Protein AF-A0A0S7CXY4-F1 (afdb_monomer_lite)

Radius of gyration: 12.15 Å; chains: 1; bounding box: 30×29×28 Å

pLDDT: mean 87.9, std 15.25, range [39.5, 98.56]

Foldseek 3Di:
DDDQPWPPDPDFATEHEQDDPVSLVVLVVLLVCQLPDDLVNHGAYEYEQCCRCVPVPVSPVVSCVSCPPGSCNVRYYYYHDVVVVCVSRVD

Structure (mmCIF, N/CA/C/O backbone):
data_AF-A0A0S7CXY4-F1
#
_entry.id   AF-A0A0S7CXY4-F1
#
loop_
_atom_site.group_PDB
_atom_site.id
_atom_site.type_symbol
_atom_site.label_atom_id
_atom_site.label_alt_id
_atom_site.label_comp_id
_atom_site.label_asym_id
_atom_site.label_entity_id
_atom_site.label_seq_id
_atom_site.pdbx_PDB_ins_code
_atom_site.Cartn_x
_atom_site.Cartn_y
_atom_site.Cartn_z
_atom_site.occupancy
_atom_site.B_iso_or_equiv
_atom_site.auth_seq_id
_atom_site.auth_comp_id
_atom_site.auth_asym_id
_atom_site.auth_atom_id
_atom_site.pdbx_PDB_model_num
ATOM 1 N N . MET A 1 1 ? 10.628 18.407 -5.442 1.00 40.38 1 MET A N 1
ATOM 2 C CA . MET A 1 1 ? 9.561 18.589 -6.450 1.00 40.38 1 MET A CA 1
ATOM 3 C C . MET A 1 1 ? 9.607 17.342 -7.328 1.00 40.38 1 MET A C 1
ATOM 5 O O . MET A 1 1 ? 10.529 17.244 -8.116 1.00 40.38 1 MET A O 1
ATOM 9 N N . ARG A 1 2 ? 9.046 16.224 -6.842 1.00 48.78 2 ARG A N 1
ATOM 10 C CA . ARG A 1 2 ? 7.666 15.703 -7.016 1.00 48.78 2 ARG A CA 1
ATOM 11 C C . ARG A 1 2 ? 7.415 15.201 -8.452 1.00 48.78 2 ARG A C 1
ATOM 13 O O . ARG A 1 2 ? 6.688 15.821 -9.209 1.00 48.78 2 ARG A O 1
ATOM 20 N N . GLU A 1 3 ? 8.042 14.072 -8.775 1.00 39.50 3 GLU A N 1
ATOM 21 C CA . GLU A 1 3 ? 7.710 13.190 -9.906 1.00 39.50 3 GLU A CA 1
ATOM 22 C C . GLU A 1 3 ? 7.564 11.759 -9.364 1.00 39.50 3 GLU A C 1
ATOM 24 O O . GLU A 1 3 ? 8.362 10.870 -9.644 1.00 39.50 3 GLU A O 1
ATOM 29 N N . ALA A 1 4 ? 6.561 11.548 -8.515 1.00 49.44 4 ALA A N 1
ATOM 30 C CA . ALA A 1 4 ? 6.070 10.214 -8.206 1.00 49.44 4 ALA A CA 1
ATOM 31 C C . ALA A 1 4 ? 4.648 10.165 -8.746 1.00 49.44 4 ALA A C 1
ATOM 33 O O . ALA A 1 4 ? 3.822 11.003 -8.382 1.00 49.44 4 ALA A O 1
ATOM 34 N N . ILE A 1 5 ? 4.394 9.273 -9.700 1.00 49.50 5 ILE A N 1
ATOM 35 C CA . ILE A 1 5 ? 3.075 9.134 -10.315 1.00 49.50 5 ILE A CA 1
ATOM 36 C C . ILE A 1 5 ? 2.166 8.463 -9.281 1.00 49.50 5 ILE A C 1
ATOM 38 O O . ILE A 1 5 ? 2.033 7.245 -9.232 1.00 49.50 5 ILE A O 1
ATOM 42 N N . LEU A 1 6 ? 1.600 9.312 -8.427 1.00 56.25 6 LEU A N 1
ATOM 43 C CA . LEU A 1 6 ? 0.484 9.065 -7.533 1.00 56.25 6 LEU A CA 1
ATOM 44 C C . LEU A 1 6 ? -0.751 9.570 -8.274 1.00 56.25 6 LEU A C 1
ATOM 46 O O . LEU A 1 6 ? -0.930 10.777 -8.451 1.00 56.25 6 LEU A O 1
ATOM 50 N N . LEU A 1 7 ? -1.581 8.651 -8.760 1.00 58.28 7 LEU A N 1
ATOM 51 C CA . LEU A 1 7 ? -2.922 9.005 -9.208 1.00 58.28 7 LEU A CA 1
ATOM 52 C C . LEU A 1 7 ? -3.794 9.122 -7.958 1.00 58.28 7 LEU A C 1
ATOM 54 O O . LEU A 1 7 ? -4.449 8.168 -7.550 1.00 58.28 7 LEU A O 1
ATOM 58 N N . GLU A 1 8 ? -3.742 10.289 -7.319 1.00 56.72 8 GLU A N 1
ATOM 59 C CA . GLU A 1 8 ? -4.695 10.660 -6.279 1.00 56.72 8 GLU A CA 1
ATOM 60 C C . GLU A 1 8 ? -6.044 10.896 -6.962 1.00 56.72 8 GLU A C 1
ATOM 62 O O . GLU A 1 8 ? -6.266 11.906 -7.634 1.00 56.72 8 GLU A O 1
ATOM 67 N N . LEU A 1 9 ? -6.938 9.918 -6.863 1.00 56.31 9 LEU A N 1
ATOM 68 C CA . LEU A 1 9 ? -8.310 10.096 -7.316 1.00 56.31 9 LEU A CA 1
ATOM 69 C C . LEU A 1 9 ? -9.050 10.824 -6.210 1.00 56.31 9 LEU A C 1
ATOM 71 O O . LEU A 1 9 ? -8.938 10.462 -5.038 1.00 56.31 9 LEU A O 1
ATOM 75 N N . CYS A 1 10 ? -9.762 11.884 -6.587 1.00 49.62 10 CYS A N 1
ATOM 76 C CA . CYS A 1 10 ? -10.474 12.771 -5.67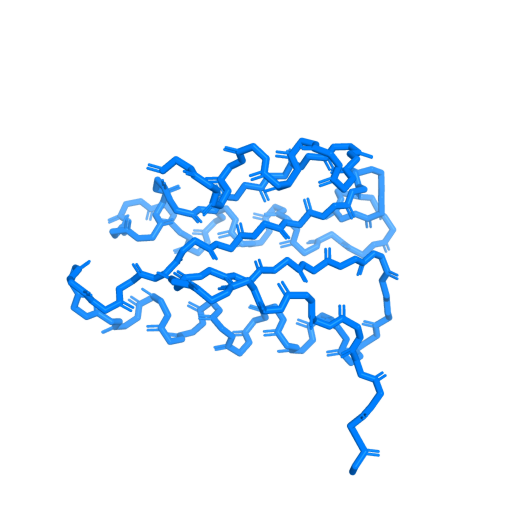9 1.00 49.62 10 CYS A CA 1
ATOM 77 C C . CYS A 1 10 ? -11.600 12.029 -4.930 1.00 49.62 10 CYS A C 1
ATOM 79 O O . CYS A 1 10 ? -12.757 12.185 -5.305 1.00 49.62 10 CYS A O 1
ATOM 81 N N . ASN A 1 11 ? -11.255 11.201 -3.929 1.00 55.62 11 ASN A N 1
ATOM 82 C CA . ASN A 1 11 ? -12.014 10.936 -2.697 1.00 55.62 11 ASN A CA 1
ATOM 83 C C . ASN A 1 11 ? -11.369 9.963 -1.673 1.00 55.62 11 ASN A C 1
ATOM 85 O O . ASN A 1 11 ? -12.074 9.503 -0.777 1.00 55.62 11 ASN A O 1
ATOM 89 N N . GLY A 1 12 ? -10.052 9.710 -1.698 1.00 66.94 12 GLY A N 1
ATOM 90 C CA . GLY A 1 12 ? -9.357 9.266 -0.474 1.00 66.94 12 GLY A CA 1
ATOM 91 C C . GLY A 1 12 ? -8.688 7.899 -0.500 1.00 66.94 12 GLY A C 1
ATOM 92 O O . GLY A 1 12 ? -8.859 7.147 0.451 1.00 66.94 12 GLY A O 1
ATOM 93 N N . GLY A 1 13 ? -7.895 7.612 -1.533 1.00 82.94 13 GLY A N 1
ATOM 94 C CA . GLY A 1 13 ? -6.970 6.477 -1.586 1.00 82.94 13 GLY A CA 1
ATOM 95 C C . GLY A 1 13 ? -5.785 6.766 -2.509 1.00 82.94 13 GLY A C 1
ATOM 96 O O . GLY A 1 13 ? -5.831 7.708 -3.305 1.00 82.94 13 GLY A O 1
ATOM 97 N N . ILE A 1 14 ? -4.727 5.964 -2.399 1.00 89.69 14 ILE A N 1
ATOM 98 C CA . ILE A 1 14 ? -3.476 6.153 -3.134 1.00 89.69 14 ILE A CA 1
ATOM 99 C C . ILE A 1 14 ? -3.141 4.920 -3.977 1.00 89.69 14 ILE A C 1
ATOM 101 O O . ILE A 1 14 ? -3.140 3.795 -3.479 1.00 89.69 14 ILE A O 1
ATOM 105 N N . VAL A 1 15 ? -2.797 5.148 -5.250 1.00 92.56 15 VAL A N 1
ATOM 106 C CA . VAL A 1 15 ? -2.306 4.112 -6.171 1.00 92.56 15 VAL A CA 1
ATOM 107 C C . VAL A 1 15 ? -0.793 4.243 -6.365 1.00 92.56 15 VAL A C 1
ATOM 109 O O . VAL A 1 15 ? -0.306 5.284 -6.808 1.00 92.56 15 VAL A O 1
ATOM 112 N N . PHE A 1 16 ? -0.060 3.164 -6.089 1.00 93.81 16 PHE A N 1
ATOM 113 C CA . PHE A 1 16 ? 1.389 3.050 -6.239 1.00 93.81 16 PHE A CA 1
ATOM 114 C C . PHE A 1 16 ? 1.733 2.169 -7.447 1.00 93.81 16 PHE A C 1
ATOM 116 O O . PHE A 1 16 ? 1.558 0.947 -7.428 1.00 93.81 16 PHE A O 1
ATOM 123 N N . LEU A 1 17 ? 2.241 2.792 -8.511 1.00 94.50 17 LEU A N 1
ATOM 124 C CA . LEU A 1 17 ? 2.726 2.092 -9.705 1.00 94.50 17 LEU A CA 1
ATOM 125 C C . LEU A 1 17 ? 4.156 1.562 -9.504 1.00 94.50 17 LEU A C 1
ATOM 127 O O . LEU A 1 17 ? 4.877 2.104 -8.664 1.00 94.50 17 LEU A O 1
ATOM 131 N N . PRO A 1 18 ? 4.609 0.554 -10.279 1.00 94.69 18 PRO A N 1
ATOM 132 C CA . PRO A 1 18 ? 5.965 0.023 -10.178 1.00 94.69 18 PRO A CA 1
ATOM 133 C C . PRO A 1 18 ? 7.034 1.120 -10.220 1.00 94.69 18 PRO A C 1
ATOM 135 O O . PRO A 1 18 ? 7.187 1.839 -11.207 1.00 94.69 18 PRO A O 1
ATOM 138 N N . GLY A 1 19 ? 7.799 1.215 -9.137 1.00 93.19 19 GLY A N 1
ATOM 139 C CA . GLY A 1 19 ? 8.864 2.196 -8.968 1.00 93.19 19 GLY A CA 1
ATOM 140 C C . GLY A 1 19 ? 10.042 1.642 -8.174 1.00 93.19 19 GLY A C 1
ATOM 141 O O . GLY A 1 19 ? 10.154 0.437 -7.949 1.00 93.19 19 GLY A O 1
ATOM 142 N N . SER A 1 20 ? 10.949 2.524 -7.767 1.00 94.44 20 SER A N 1
ATOM 143 C CA . SER A 1 20 ? 12.194 2.157 -7.075 1.00 94.44 20 SER A CA 1
ATOM 144 C C . SER A 1 20 ? 12.164 2.633 -5.615 1.00 94.44 20 SER A C 1
ATOM 146 O O . SER A 1 20 ? 11.099 2.738 -5.014 1.00 94.44 20 SER A O 1
ATOM 148 N N . ALA A 1 21 ? 13.325 2.938 -5.027 1.00 93.50 21 ALA A N 1
ATOM 149 C CA . ALA A 1 21 ? 13.456 3.315 -3.617 1.00 93.50 21 ALA A CA 1
ATOM 150 C C . ALA A 1 21 ? 12.529 4.463 -3.169 1.00 93.50 21 ALA A C 1
ATOM 152 O O . ALA A 1 21 ? 12.004 4.404 -2.063 1.00 93.50 21 ALA A O 1
ATOM 153 N N . GLY A 1 22 ? 12.303 5.473 -4.018 1.00 94.19 22 GLY A N 1
ATOM 154 C CA . GLY A 1 22 ? 11.380 6.573 -3.707 1.00 94.19 22 GLY A CA 1
ATOM 155 C C . GLY A 1 22 ? 9.948 6.082 -3.498 1.00 94.19 22 GLY A C 1
ATOM 156 O O . GLY A 1 22 ? 9.360 6.326 -2.455 1.00 94.19 22 GLY A O 1
ATOM 157 N N . THR A 1 23 ? 9.431 5.281 -4.429 1.00 94.56 23 THR A N 1
ATOM 158 C CA . THR A 1 23 ? 8.083 4.702 -4.328 1.00 94.56 23 THR A CA 1
ATOM 159 C C . THR A 1 23 ? 7.955 3.746 -3.145 1.00 94.56 23 THR A C 1
ATOM 161 O O . THR A 1 23 ? 6.939 3.745 -2.463 1.00 94.56 23 THR A O 1
ATOM 164 N N . VAL A 1 24 ? 8.999 2.963 -2.846 1.00 96.25 24 VAL A N 1
ATOM 165 C CA . VAL A 1 24 ? 9.029 2.119 -1.638 1.00 96.25 24 VAL A CA 1
ATOM 166 C C . VAL A 1 24 ? 8.914 2.979 -0.377 1.00 96.25 24 VAL A C 1
ATOM 168 O O . VAL A 1 24 ? 8.146 2.655 0.524 1.00 96.25 24 VAL A O 1
ATOM 171 N N . GLN A 1 25 ? 9.653 4.086 -0.312 1.00 95.94 25 GLN A N 1
ATOM 172 C CA . GLN A 1 25 ? 9.582 5.017 0.810 1.00 95.94 25 GLN A CA 1
ATOM 173 C C . GLN A 1 25 ? 8.191 5.648 0.946 1.00 95.94 25 GLN A C 1
ATOM 175 O O . GLN A 1 25 ? 7.699 5.755 2.064 1.00 95.94 25 GLN A O 1
ATOM 180 N N . GLU A 1 26 ? 7.545 6.015 -0.159 1.00 94.38 26 GLU A N 1
ATOM 181 C CA . GLU A 1 26 ? 6.183 6.562 -0.162 1.00 94.38 26 GLU A CA 1
ATOM 182 C C . GLU A 1 26 ? 5.142 5.535 0.303 1.00 94.38 26 GLU A C 1
ATOM 184 O O . GLU A 1 26 ? 4.310 5.872 1.142 1.00 94.38 26 GLU A O 1
ATOM 189 N N . ILE A 1 27 ? 5.237 4.275 -0.149 1.00 96.19 27 ILE A N 1
ATOM 190 C CA . ILE A 1 27 ? 4.380 3.174 0.328 1.00 96.19 27 ILE A CA 1
ATOM 191 C C . ILE A 1 27 ? 4.455 3.077 1.853 1.00 96.19 27 ILE A C 1
ATOM 193 O O . ILE A 1 27 ? 3.429 3.044 2.525 1.00 96.19 27 ILE A O 1
ATOM 197 N N . PHE A 1 28 ? 5.661 3.041 2.42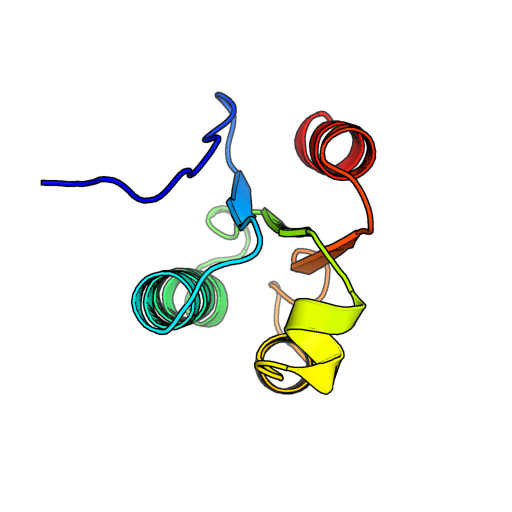4 1.00 97.31 28 PHE A N 1
ATOM 198 C CA . PHE A 1 28 ? 5.808 2.880 3.872 1.00 97.31 28 PHE A CA 1
ATOM 199 C C . PHE A 1 28 ? 5.561 4.164 4.667 1.00 97.31 28 PHE A C 1
ATOM 201 O O . PHE A 1 28 ? 5.258 4.080 5.856 1.00 97.31 28 PHE A O 1
ATOM 208 N N . GLN A 1 29 ? 5.646 5.335 4.035 1.00 95.12 29 GLN A N 1
ATOM 209 C CA . GLN A 1 29 ? 5.197 6.583 4.641 1.00 95.12 29 GLN A CA 1
ATOM 210 C C . GLN A 1 29 ? 3.676 6.564 4.833 1.00 95.12 29 GLN A C 1
ATOM 212 O O . GLN A 1 29 ? 3.214 6.767 5.952 1.00 95.12 29 GLN A O 1
ATOM 217 N N . ASP A 1 30 ? 2.918 6.239 3.785 1.00 94.50 30 ASP A N 1
ATOM 218 C CA . ASP A 1 30 ? 1.454 6.163 3.854 1.00 94.50 30 ASP A CA 1
ATOM 219 C C . ASP A 1 30 ? 0.979 5.001 4.745 1.00 94.50 30 ASP A C 1
ATOM 221 O O . ASP A 1 30 ? 0.102 5.166 5.593 1.00 94.50 30 ASP A O 1
ATOM 225 N N . ALA A 1 31 ? 1.656 3.847 4.677 1.00 96.06 31 ALA A N 1
ATOM 226 C CA . ALA A 1 31 ? 1.394 2.733 5.586 1.00 96.06 31 ALA A CA 1
ATOM 227 C C . ALA A 1 31 ? 1.569 3.132 7.056 1.00 96.06 31 ALA A C 1
ATOM 229 O O . ALA A 1 31 ? 0.814 2.669 7.902 1.00 96.06 31 ALA A O 1
ATOM 230 N N . CYS A 1 32 ? 2.558 3.974 7.375 1.00 96.00 32 CYS A N 1
ATOM 231 C CA . CYS A 1 32 ? 2.783 4.453 8.736 1.00 96.00 32 CYS A CA 1
ATOM 232 C C . CYS A 1 32 ? 1.610 5.318 9.220 1.00 96.00 32 CYS A C 1
ATOM 234 O O . CYS A 1 32 ? 1.123 5.124 10.334 1.00 96.00 32 CYS A O 1
ATOM 236 N N . GLU A 1 33 ? 1.115 6.223 8.373 1.00 93.50 33 GLU A N 1
ATOM 237 C CA . GLU A 1 33 ? -0.065 7.040 8.674 1.00 93.50 33 GLU A CA 1
ATOM 238 C C . GLU A 1 33 ? -1.300 6.154 8.902 1.00 93.50 33 GLU A C 1
ATOM 240 O O . GLU A 1 33 ? -1.957 6.265 9.938 1.00 93.50 33 GLU A O 1
ATOM 245 N N . ASN A 1 34 ? -1.546 5.190 8.012 1.00 94.81 34 ASN A N 1
ATOM 246 C CA . ASN A 1 34 ? -2.651 4.234 8.123 1.00 94.81 34 ASN A CA 1
ATOM 247 C C . ASN A 1 34 ? -2.525 3.277 9.323 1.00 94.81 34 ASN A C 1
ATOM 249 O O . ASN A 1 34 ? -3.531 2.871 9.906 1.00 94.81 34 ASN A O 1
ATOM 253 N N . PHE A 1 35 ? -1.304 2.932 9.734 1.00 96.19 35 PHE A N 1
ATOM 254 C CA . PHE A 1 35 ? -1.047 2.037 10.864 1.00 96.19 35 PHE A CA 1
ATOM 255 C C . PHE A 1 35 ? -1.405 2.674 12.213 1.00 96.19 35 PHE A C 1
ATOM 257 O O . PHE A 1 35 ? -1.873 1.980 13.121 1.00 96.19 35 PHE A O 1
ATOM 264 N N . TYR A 1 36 ? -1.178 3.983 12.355 1.00 94.81 36 TYR A N 1
ATOM 265 C CA . TYR A 1 36 ? -1.470 4.742 13.576 1.00 94.81 36 TYR A CA 1
ATOM 266 C C . TYR A 1 36 ? -2.773 5.554 13.505 1.00 94.81 36 TYR A C 1
ATOM 268 O O . TYR A 1 36 ? -3.202 6.094 14.527 1.00 94.81 36 TYR A O 1
ATOM 276 N N . GLY A 1 37 ? -3.390 5.648 12.326 1.00 90.38 37 GLY A N 1
ATOM 277 C CA . GLY A 1 37 ? -4.605 6.415 12.079 1.00 90.38 37 GLY A CA 1
ATOM 278 C C . GLY A 1 37 ? -5.836 5.892 12.823 1.00 90.38 37 GLY A C 1
ATOM 279 O O . GLY A 1 37 ? -5.953 4.708 13.150 1.00 90.38 37 GLY A O 1
ATOM 280 N N . ALA A 1 38 ? -6.785 6.795 13.071 1.00 90.12 38 ALA A N 1
ATOM 281 C CA . ALA A 1 38 ? -8.118 6.415 13.524 1.00 90.12 38 ALA A CA 1
ATOM 282 C C . ALA A 1 38 ? -8.886 5.747 12.365 1.00 90.12 38 ALA A C 1
ATOM 284 O O . ALA A 1 38 ? -8.591 6.031 11.204 1.00 90.12 38 ALA A O 1
ATOM 285 N N . PRO A 1 39 ? -9.873 4.874 12.628 1.00 87.38 39 PRO A N 1
ATOM 286 C CA . PRO A 1 39 ? -10.569 4.142 11.569 1.00 87.38 39 PRO A CA 1
ATOM 287 C C . PRO A 1 39 ? -11.124 5.003 10.425 1.00 87.38 39 PRO A C 1
ATOM 289 O O . PRO A 1 39 ? -11.110 4.585 9.271 1.00 87.38 39 PRO A O 1
ATOM 292 N N . GLU A 1 40 ? -11.594 6.204 10.742 1.00 87.56 40 GLU A N 1
ATOM 293 C CA . GLU A 1 40 ? -12.136 7.195 9.816 1.00 87.56 40 GLU A CA 1
ATOM 294 C C . GLU A 1 40 ? -11.076 7.916 8.970 1.00 87.56 40 GLU A C 1
ATOM 296 O O . GLU A 1 40 ? -11.423 8.517 7.956 1.00 87.56 40 GLU A O 1
ATOM 301 N N . THR A 1 41 ? -9.802 7.863 9.368 1.00 87.44 41 THR A N 1
ATOM 302 C CA . THR A 1 41 ? -8.688 8.483 8.637 1.00 87.44 41 THR A CA 1
ATOM 303 C C . THR A 1 41 ? -7.929 7.489 7.767 1.00 87.44 41 THR A C 1
ATOM 305 O O . THR A 1 41 ? -7.066 7.915 7.008 1.00 87.44 41 THR A O 1
ATOM 308 N N . VAL A 1 42 ? -8.209 6.184 7.882 1.00 92.00 42 VAL A N 1
ATOM 309 C CA . VAL A 1 42 ? -7.524 5.158 7.088 1.00 92.00 42 VAL A CA 1
ATOM 310 C C . VAL A 1 42 ? -8.024 5.183 5.645 1.00 92.00 42 VAL A C 1
ATOM 312 O O . VAL A 1 42 ? -9.207 4.952 5.375 1.00 92.00 42 VAL A O 1
ATOM 315 N N . THR A 1 43 ? -7.104 5.404 4.714 1.00 90.56 43 THR A N 1
ATOM 316 C CA . THR A 1 43 ? -7.358 5.470 3.271 1.00 90.56 43 THR A CA 1
ATOM 317 C C . THR A 1 43 ? -6.934 4.170 2.573 1.00 90.56 43 THR A C 1
ATOM 319 O O . THR A 1 43 ? -6.056 3.458 3.065 1.00 90.56 43 THR A O 1
ATOM 322 N N . PRO A 1 44 ? -7.549 3.786 1.436 1.00 93.06 44 PRO A N 1
ATOM 323 C CA . PRO A 1 44 ? -7.080 2.660 0.643 1.00 93.06 44 PRO A CA 1
ATOM 324 C C . PRO A 1 44 ? -5.679 2.883 0.063 1.00 93.06 44 PRO A C 1
ATOM 326 O O . PRO A 1 44 ? -5.394 3.933 -0.511 1.00 93.06 44 PRO A O 1
ATOM 329 N N . MET A 1 45 ? -4.850 1.845 0.131 1.00 94.88 45 MET A N 1
ATOM 330 C CA . MET A 1 45 ? -3.536 1.760 -0.501 1.00 94.88 45 MET A CA 1
ATOM 331 C C . MET A 1 45 ? -3.565 0.684 -1.579 1.00 94.88 45 MET A C 1
ATOM 333 O O . MET A 1 45 ? -3.783 -0.488 -1.275 1.00 94.88 45 MET A O 1
ATOM 337 N N . VAL A 1 46 ? -3.313 1.048 -2.832 1.00 95.56 46 VAL A N 1
ATOM 338 C CA . VAL A 1 46 ? -3.379 0.112 -3.958 1.00 95.56 46 VAL A CA 1
ATOM 339 C C . VAL A 1 46 ? -2.031 0.036 -4.652 1.00 95.56 46 VAL A C 1
ATOM 341 O O . VAL A 1 46 ? -1.592 0.990 -5.285 1.00 95.56 46 VAL A O 1
ATOM 344 N N . LEU A 1 47 ? -1.363 -1.106 -4.553 1.00 96.50 47 LEU A N 1
ATOM 345 C CA . LEU A 1 47 ? -0.123 -1.374 -5.270 1.00 96.50 47 LEU A CA 1
ATOM 346 C C . LEU A 1 47 ? -0.463 -2.064 -6.596 1.00 96.50 47 LEU A C 1
ATOM 348 O O . LEU A 1 47 ? -1.221 -3.032 -6.617 1.00 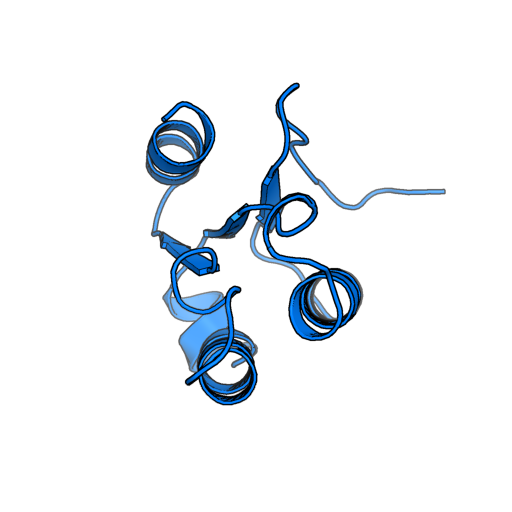96.50 47 LEU A O 1
ATOM 352 N N . VAL A 1 48 ? 0.103 -1.581 -7.702 1.00 96.00 48 VAL A N 1
ATOM 353 C CA . VAL A 1 48 ? -0.082 -2.168 -9.040 1.00 96.00 48 VAL A CA 1
ATOM 354 C C . VAL A 1 48 ? 1.188 -2.898 -9.461 1.00 96.00 48 VAL A C 1
ATOM 356 O O . VAL A 1 48 ? 2.281 -2.337 -9.370 1.00 96.00 48 VAL A O 1
ATOM 359 N N . GLY A 1 49 ? 1.045 -4.126 -9.957 1.00 96.25 49 GLY A N 1
ATOM 360 C CA . GLY A 1 49 ? 2.134 -4.951 -10.480 1.00 96.25 49 GLY A CA 1
ATOM 361 C C . GLY A 1 49 ? 2.645 -5.963 -9.458 1.00 96.25 49 GLY A C 1
ATOM 362 O O . GLY A 1 49 ? 3.642 -5.724 -8.774 1.00 96.25 49 GLY A O 1
ATOM 363 N N . ARG A 1 50 ? 1.981 -7.121 -9.391 1.00 97.25 50 ARG A N 1
ATOM 364 C CA . ARG A 1 50 ? 2.252 -8.187 -8.418 1.00 97.25 50 ARG A CA 1
ATOM 365 C C . ARG A 1 50 ? 3.704 -8.652 -8.391 1.00 97.25 50 ARG A C 1
ATOM 367 O O . ARG A 1 50 ? 4.339 -8.588 -7.345 1.00 97.25 50 ARG A O 1
ATOM 374 N N . ASP A 1 51 ? 4.250 -9.034 -9.544 1.00 97.69 51 ASP A N 1
ATOM 375 C CA . ASP A 1 51 ? 5.638 -9.510 -9.668 1.00 97.69 51 ASP A CA 1
ATOM 376 C C . ASP A 1 51 ? 6.651 -8.496 -9.104 1.00 97.69 51 ASP A C 1
ATOM 378 O O . ASP A 1 51 ? 7.598 -8.842 -8.392 1.00 97.69 51 ASP A O 1
ATOM 382 N N . HIS A 1 52 ? 6.405 -7.206 -9.337 1.00 97.62 52 HIS A N 1
ATOM 383 C CA . HIS A 1 52 ? 7.290 -6.151 -8.862 1.00 97.62 52 HIS A CA 1
ATOM 384 C C . HIS A 1 52 ? 7.280 -6.040 -7.333 1.00 97.62 52 HIS A C 1
ATOM 386 O O . HIS A 1 52 ? 8.351 -5.959 -6.731 1.00 97.62 52 HIS A O 1
ATOM 392 N N . TRP A 1 53 ? 6.099 -6.072 -6.709 1.00 97.88 53 TRP A N 1
ATOM 393 C CA . TRP A 1 53 ? 5.936 -5.851 -5.265 1.00 97.88 53 TRP A CA 1
ATOM 394 C C . TRP A 1 53 ? 6.008 -7.110 -4.399 1.00 97.88 53 TRP A C 1
ATOM 396 O O . TRP A 1 53 ? 6.176 -6.995 -3.184 1.00 97.88 53 TRP A O 1
ATOM 406 N N . GLU A 1 54 ? 5.908 -8.295 -5.000 1.00 98.19 54 GLU A N 1
ATOM 407 C CA . GLU A 1 54 ? 6.103 -9.584 -4.329 1.00 98.19 54 GLU A CA 1
ATOM 408 C C . GLU A 1 54 ? 7.530 -10.118 -4.497 1.00 98.19 54 GLU A C 1
ATOM 410 O O . GLU A 1 54 ? 8.032 -10.785 -3.590 1.00 98.19 54 GLU A O 1
ATOM 415 N N . HIS A 1 55 ? 8.207 -9.825 -5.616 1.00 97.62 55 HIS A N 1
ATOM 416 C CA . HIS A 1 55 ? 9.495 -10.453 -5.938 1.00 97.62 55 HIS A CA 1
ATOM 417 C C . HIS A 1 55 ? 10.650 -9.465 -6.102 1.00 97.62 55 HIS A C 1
ATOM 419 O O . HIS A 1 55 ? 11.689 -9.638 -5.465 1.00 97.62 55 HIS A O 1
ATOM 425 N N . LYS A 1 56 ? 10.506 -8.428 -6.934 1.00 97.25 56 LYS A N 1
ATOM 426 C CA . LYS A 1 56 ? 11.626 -7.518 -7.237 1.00 97.25 56 LYS A CA 1
ATOM 427 C C . LYS A 1 56 ? 11.965 -6.588 -6.072 1.00 97.25 56 LYS A C 1
ATOM 429 O O . LYS A 1 56 ? 13.123 -6.489 -5.670 1.00 97.25 56 LYS A O 1
ATOM 434 N N . TYR A 1 57 ? 10.956 -5.910 -5.540 1.00 97.12 57 TYR A N 1
ATOM 435 C CA . TYR A 1 57 ? 11.024 -5.113 -4.323 1.00 97.12 57 TYR A CA 1
ATOM 436 C C . TYR A 1 57 ? 9.884 -5.583 -3.418 1.00 97.12 57 TYR A C 1
ATOM 438 O O . TYR A 1 57 ? 8.772 -5.088 -3.582 1.00 97.12 57 TYR A O 1
ATOM 446 N N . PRO A 1 58 ? 10.125 -6.540 -2.498 1.00 96.94 58 PRO A N 1
ATOM 447 C CA . PRO A 1 58 ? 9.083 -7.256 -1.756 1.00 96.94 58 PRO A CA 1
ATOM 448 C C . PRO A 1 58 ? 8.422 -6.386 -0.669 1.00 96.94 58 PRO A C 1
ATOM 450 O O . PRO A 1 58 ? 8.459 -6.693 0.522 1.00 96.94 58 PRO A O 1
ATOM 453 N N . ALA A 1 59 ? 7.829 -5.265 -1.074 1.00 97.88 59 ALA A N 1
ATOM 454 C CA . ALA A 1 59 ? 7.113 -4.340 -0.213 1.00 97.88 59 ALA A CA 1
ATOM 455 C C . ALA A 1 59 ? 5.763 -4.922 0.220 1.00 97.88 59 ALA A C 1
ATOM 457 O O . ALA A 1 59 ? 5.346 -4.695 1.353 1.00 97.88 59 ALA A O 1
ATOM 458 N N . TRP A 1 60 ? 5.110 -5.714 -0.639 1.00 98.56 60 TRP A N 1
ATOM 459 C CA . TRP A 1 60 ? 3.792 -6.276 -0.350 1.00 98.56 60 TRP A CA 1
ATOM 460 C C . TRP A 1 60 ? 3.782 -7.239 0.851 1.00 98.56 60 TRP A C 1
ATOM 462 O O . TRP A 1 60 ? 3.004 -6.997 1.774 1.00 98.56 60 TRP A O 1
ATOM 472 N N . PRO A 1 61 ? 4.668 -8.254 0.948 1.00 98.44 61 PRO A N 1
ATOM 473 C CA . PRO A 1 61 ? 4.698 -9.137 2.118 1.00 98.44 61 PRO A CA 1
ATOM 474 C C . PRO A 1 61 ? 4.955 -8.393 3.438 1.00 98.44 61 PRO A C 1
ATOM 476 O O . PRO A 1 61 ? 4.400 -8.739 4.485 1.00 98.44 61 PRO A O 1
ATOM 479 N N . MET A 1 62 ? 5.784 -7.345 3.398 1.00 98.31 62 MET A N 1
ATOM 480 C CA . MET A 1 62 ? 6.044 -6.501 4.564 1.00 98.31 62 MET A CA 1
ATOM 481 C C . MET A 1 62 ? 4.808 -5.671 4.931 1.00 98.31 62 MET A C 1
ATOM 483 O O . MET A 1 62 ? 4.421 -5.641 6.097 1.00 98.31 62 MET A O 1
ATOM 487 N N . LEU A 1 63 ? 4.154 -5.047 3.949 1.00 98.38 63 LEU A N 1
ATOM 488 C CA . LEU A 1 63 ? 2.929 -4.277 4.158 1.00 98.38 63 LEU A CA 1
ATOM 489 C C . LEU A 1 63 ? 1.810 -5.144 4.752 1.00 98.38 63 LEU A C 1
ATOM 491 O O . LEU A 1 63 ? 1.186 -4.733 5.726 1.00 98.38 63 LEU A O 1
ATOM 495 N N . GLN A 1 64 ? 1.615 -6.366 4.245 1.00 98.44 64 GLN A N 1
ATOM 496 C CA . GLN A 1 64 ? 0.667 -7.328 4.821 1.00 98.44 64 GLN A CA 1
ATOM 497 C C . GLN A 1 64 ? 0.989 -7.647 6.285 1.00 98.44 64 GLN A C 1
ATOM 499 O O . GLN A 1 64 ? 0.093 -7.674 7.126 1.00 98.44 64 GLN A O 1
ATOM 504 N N . SER A 1 65 ? 2.270 -7.847 6.603 1.00 98.38 65 SER A N 1
ATOM 505 C CA . SER A 1 65 ? 2.708 -8.145 7.971 1.00 98.38 65 SER A CA 1
ATOM 506 C C . SER A 1 65 ? 2.447 -6.981 8.933 1.00 98.38 65 SER A C 1
ATOM 508 O O . SER A 1 65 ? 2.075 -7.208 10.081 1.00 98.38 65 SER A O 1
ATOM 510 N N . LEU A 1 66 ? 2.620 -5.738 8.473 1.00 97.81 66 LEU A N 1
ATOM 511 C CA . LEU A 1 66 ? 2.318 -4.537 9.258 1.00 97.81 66 LEU A CA 1
ATOM 512 C C . LEU A 1 66 ? 0.808 -4.327 9.425 1.00 97.81 66 LEU A C 1
ATOM 514 O O . L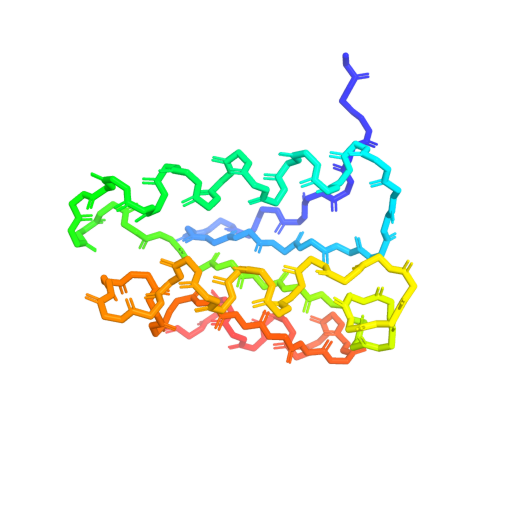EU A 1 66 ? 0.356 -3.915 10.491 1.00 97.81 66 LEU A O 1
ATOM 518 N N . ALA A 1 67 ? 0.029 -4.612 8.385 1.00 97.75 67 ALA A N 1
ATOM 519 C CA . ALA A 1 67 ? -1.407 -4.380 8.380 1.00 97.75 67 ALA A CA 1
ATOM 520 C C . ALA A 1 67 ? -2.197 -5.416 9.199 1.00 97.75 67 ALA A C 1
ATOM 522 O O . ALA A 1 67 ? -3.282 -5.098 9.677 1.00 97.75 67 ALA A O 1
ATOM 523 N N . ALA A 1 68 ? -1.667 -6.627 9.389 1.00 97.81 68 ALA A N 1
ATOM 524 C CA . ALA A 1 68 ? -2.352 -7.720 10.079 1.00 97.81 68 ALA A CA 1
ATOM 525 C C . ALA A 1 68 ? -2.875 -7.328 11.478 1.00 97.81 68 ALA A C 1
ATOM 527 O O . ALA A 1 68 ? -2.128 -6.879 12.352 1.00 97.81 68 ALA A O 1
ATOM 528 N N . GLY A 1 69 ? -4.176 -7.523 11.706 1.00 96.12 69 GLY A N 1
ATOM 529 C CA . GLY A 1 69 ? -4.857 -7.185 12.954 1.00 96.12 69 GLY A CA 1
ATOM 530 C C . GLY A 1 69 ? -5.054 -5.681 13.183 1.00 96.12 69 GLY A C 1
ATOM 531 O O . GLY A 1 69 ? -5.387 -5.274 14.301 1.00 96.12 69 GLY A O 1
ATOM 532 N N . LYS A 1 70 ? -4.831 -4.843 12.164 1.00 95.94 70 LYS A N 1
ATOM 533 C CA . LYS A 1 70 ? -5.050 -3.389 12.194 1.00 95.94 70 LYS A CA 1
ATOM 534 C C . LYS A 1 70 ? -6.233 -3.005 11.318 1.00 95.94 70 LYS A C 1
ATOM 536 O O . LYS A 1 70 ? -6.657 -3.747 10.441 1.00 95.94 70 LYS A O 1
ATOM 541 N N . VAL A 1 71 ? -6.736 -1.788 11.509 1.00 94.44 71 VAL A N 1
ATOM 542 C CA . VAL A 1 71 ? -7.839 -1.258 10.692 1.00 94.44 71 VAL A CA 1
ATOM 543 C C . VAL A 1 71 ? -7.461 -1.182 9.207 1.00 94.44 71 VAL A C 1
ATOM 545 O O . VAL A 1 71 ? -8.302 -1.421 8.343 1.00 94.44 71 VAL A O 1
ATOM 548 N N . MET A 1 72 ? -6.186 -0.921 8.909 1.00 95.31 72 MET A N 1
ATOM 549 C CA . MET A 1 72 ? -5.670 -0.872 7.541 1.00 95.31 72 MET A CA 1
ATOM 550 C C . MET A 1 72 ? -5.603 -2.234 6.829 1.00 95.31 72 MET A C 1
ATOM 552 O O . MET A 1 72 ? -5.396 -2.252 5.621 1.00 95.31 72 MET A O 1
ATOM 556 N N . GLU A 1 73 ? -5.797 -3.366 7.521 1.00 96.94 73 GLU A N 1
ATOM 557 C CA . GLU A 1 73 ? -5.736 -4.708 6.911 1.00 96.94 73 GLU A CA 1
ATOM 558 C C . GLU A 1 73 ? -6.676 -4.840 5.710 1.00 96.94 73 GLU A C 1
ATOM 560 O O . GLU A 1 73 ? -6.268 -5.276 4.639 1.00 96.94 73 GLU A O 1
ATOM 565 N N . GLY A 1 74 ? -7.921 -4.382 5.861 1.00 94.62 74 GLY A N 1
ATOM 566 C CA . GLY A 1 74 ? -8.923 -4.385 4.792 1.00 94.62 74 GLY A CA 1
ATOM 567 C C . GLY A 1 74 ? -8.817 -3.205 3.823 1.00 94.62 74 GLY A C 1
ATOM 568 O O . GLY A 1 74 ? -9.756 -2.958 3.070 1.00 94.62 74 GLY A O 1
ATOM 569 N N . ARG A 1 75 ? -7.734 -2.425 3.891 1.00 94.94 75 ARG A N 1
ATOM 570 C CA . ARG A 1 75 ? -7.527 -1.202 3.102 1.00 94.94 75 ARG A CA 1
ATOM 571 C C . ARG A 1 75 ? -6.277 -1.261 2.229 1.00 94.94 75 ARG A C 1
ATOM 573 O O . ARG A 1 75 ? -6.036 -0.320 1.485 1.00 94.94 75 ARG A O 1
ATOM 580 N N . ILE A 1 76 ? -5.511 -2.347 2.279 1.00 96.88 76 ILE A N 1
ATOM 581 C CA . ILE A 1 76 ? -4.377 -2.570 1.380 1.00 96.88 76 ILE A CA 1
ATOM 582 C C . ILE A 1 76 ? -4.772 -3.526 0.251 1.00 96.88 76 ILE A C 1
ATOM 584 O O . ILE A 1 76 ? -5.434 -4.538 0.474 1.00 96.88 76 ILE A O 1
ATOM 588 N N . PHE A 1 77 ? -4.345 -3.223 -0.969 1.00 96.88 77 PHE A N 1
ATOM 589 C CA . PHE A 1 77 ? -4.690 -3.985 -2.164 1.00 96.88 77 PHE A CA 1
ATOM 590 C C . PHE A 1 77 ? -3.460 -4.165 -3.053 1.00 96.88 77 PHE A C 1
ATOM 592 O O . PHE A 1 77 ? -2.627 -3.265 -3.167 1.00 96.88 77 PHE A O 1
ATOM 599 N N . LEU A 1 78 ? -3.373 -5.321 -3.712 1.00 97.75 78 LEU A N 1
ATOM 600 C CA . LEU A 1 78 ? -2.375 -5.611 -4.737 1.00 97.75 78 LEU A CA 1
ATOM 601 C C . LEU A 1 78 ? -3.071 -6.141 -5.988 1.00 97.75 78 LEU A C 1
ATOM 603 O O . LEU A 1 78 ? -3.675 -7.217 -5.955 1.00 97.75 78 LEU A O 1
ATOM 607 N N . VAL A 1 79 ? -2.956 -5.385 -7.074 1.00 96.12 79 VAL A N 1
ATOM 608 C CA . VAL A 1 79 ? -3.645 -5.610 -8.352 1.00 96.12 79 VAL A CA 1
ATOM 609 C C . VAL A 1 79 ? -2.648 -5.669 -9.509 1.00 96.12 79 VAL A C 1
ATOM 611 O O . VAL A 1 79 ? -1.485 -5.286 -9.359 1.00 96.12 79 VAL A O 1
ATOM 614 N N . ASP A 1 80 ? -3.088 -6.146 -10.670 1.00 94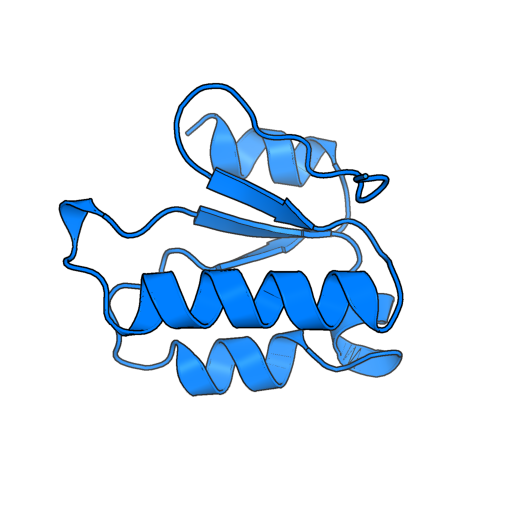.25 80 ASP A N 1
ATOM 615 C CA . ASP A 1 80 ? -2.219 -6.337 -11.835 1.00 94.25 80 ASP A CA 1
ATOM 616 C C . ASP A 1 80 ? -2.316 -5.187 -12.851 1.00 94.25 80 ASP A C 1
ATOM 618 O O . ASP A 1 80 ? -1.407 -5.007 -13.665 1.00 94.25 80 ASP A O 1
ATOM 622 N N . SER A 1 81 ? -3.365 -4.358 -12.779 1.00 90.56 81 SER A N 1
ATOM 623 C CA . SER A 1 81 ? -3.597 -3.251 -13.717 1.00 90.56 81 SER A CA 1
ATOM 624 C C . SER A 1 81 ? -4.096 -1.963 -13.055 1.00 90.56 81 SER A C 1
ATOM 626 O O . SER A 1 81 ? -4.583 -1.955 -11.923 1.00 90.56 81 SER A O 1
ATOM 628 N N . VAL A 1 82 ? -3.976 -0.846 -13.780 1.00 86.69 82 VAL A N 1
ATOM 629 C CA . VAL A 1 82 ? -4.503 0.454 -13.334 1.00 86.69 82 VAL A CA 1
ATOM 630 C C . VAL A 1 82 ? -6.029 0.428 -13.328 1.00 86.69 82 VAL A C 1
ATOM 632 O O . VAL A 1 82 ? -6.646 0.998 -12.440 1.00 86.69 82 VAL A O 1
ATOM 635 N N . GLU A 1 83 ? -6.649 -0.272 -14.270 1.00 87.62 83 GLU A N 1
ATOM 636 C CA . GLU A 1 83 ? -8.096 -0.438 -14.369 1.00 87.62 83 GLU A CA 1
ATOM 637 C C . GLU A 1 83 ? -8.671 -1.136 -13.129 1.00 87.62 83 GLU A C 1
ATOM 639 O O . GLU A 1 83 ? -9.678 -0.692 -12.577 1.00 87.62 83 GLU A O 1
ATOM 644 N N . GLU A 1 84 ? -8.002 -2.184 -12.642 1.00 88.50 84 GLU A N 1
ATOM 645 C CA . GLU A 1 84 ? -8.344 -2.828 -11.369 1.00 88.50 84 GLU A CA 1
ATOM 646 C C . GLU A 1 84 ? -8.150 -1.878 -10.185 1.00 88.50 84 GLU A C 1
ATOM 648 O O . GLU A 1 84 ? -8.995 -1.828 -9.292 1.00 88.50 84 GLU A O 1
ATOM 653 N N . ALA A 1 85 ? -7.079 -1.078 -10.191 1.00 88.12 85 ALA A N 1
ATOM 654 C CA . ALA A 1 85 ? -6.853 -0.085 -9.145 1.00 88.12 85 ALA A CA 1
ATOM 655 C C . ALA A 1 85 ? -7.972 0.964 -9.098 1.00 88.12 85 ALA A C 1
ATOM 657 O O . ALA A 1 85 ? -8.441 1.314 -8.017 1.00 88.12 85 ALA A O 1
ATOM 658 N N . LEU A 1 86 ? -8.445 1.416 -10.265 1.00 83.44 86 LEU A N 1
ATOM 659 C CA . LEU A 1 86 ? -9.577 2.334 -10.387 1.00 83.44 86 LEU A CA 1
ATOM 660 C C . LEU A 1 86 ? -10.866 1.725 -9.830 1.00 83.44 86 LEU A C 1
ATOM 662 O O . LEU A 1 86 ? -11.624 2.423 -9.165 1.00 83.44 86 LEU A O 1
ATOM 666 N N . ALA A 1 87 ? -11.107 0.433 -10.059 1.00 83.75 87 ALA A N 1
ATOM 667 C CA . ALA A 1 87 ? -12.274 -0.248 -9.507 1.00 83.75 87 ALA A CA 1
ATOM 668 C C . ALA A 1 87 ? -12.249 -0.307 -7.969 1.00 83.75 87 ALA A C 1
ATOM 670 O O . ALA A 1 87 ? -13.300 -0.199 -7.343 1.00 83.75 87 ALA A O 1
ATOM 671 N N . VAL A 1 88 ? -11.064 -0.440 -7.362 1.00 84.12 88 VAL A N 1
ATOM 672 C CA . VAL A 1 88 ? -10.893 -0.473 -5.899 1.00 84.12 88 VAL A CA 1
ATOM 673 C C . VAL A 1 88 ? -11.158 0.888 -5.259 1.00 84.12 88 VAL A C 1
ATOM 675 O O . VAL A 1 88 ? -11.798 0.960 -4.219 1.00 84.12 88 VAL A O 1
ATOM 678 N N . VAL A 1 89 ? -10.659 1.966 -5.863 1.00 79.19 89 VAL A N 1
ATOM 679 C CA . VAL A 1 89 ? -10.752 3.329 -5.302 1.00 79.19 89 VAL A CA 1
ATOM 680 C C . VAL A 1 89 ? -12.038 4.073 -5.680 1.00 79.19 89 VAL A C 1
ATOM 682 O O . VAL A 1 89 ? -12.324 5.117 -5.101 1.00 79.19 89 VAL A O 1
ATOM 685 N N . ALA A 1 90 ? -12.799 3.573 -6.659 1.00 73.69 90 ALA A N 1
ATOM 686 C CA . ALA A 1 90 ? -14.104 4.119 -7.038 1.00 73.69 90 ALA A CA 1
ATOM 687 C C . ALA A 1 90 ? -15.282 3.525 -6.241 1.00 73.69 90 ALA A C 1
ATOM 689 O O . ALA A 1 90 ? -16.398 4.040 -6.356 1.00 73.69 90 ALA A O 1
ATOM 690 N N . GLY A 1 91 ? -15.053 2.439 -5.494 1.00 59.97 91 GLY A N 1
ATOM 691 C CA . GLY A 1 91 ? -16.030 1.803 -4.600 1.00 59.97 91 GLY 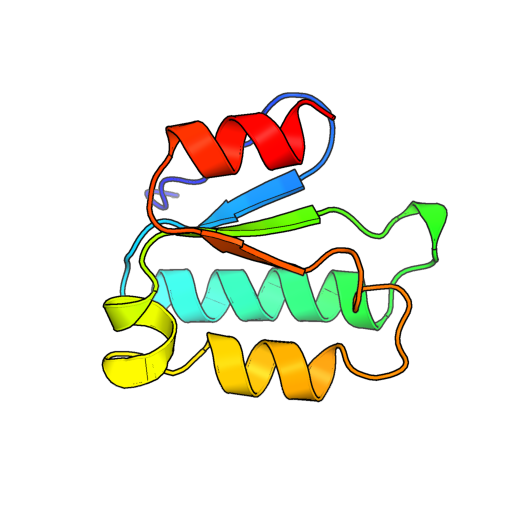A CA 1
ATOM 692 C C . GLY A 1 91 ? -15.925 2.310 -3.170 1.00 59.97 91 GLY A C 1
ATOM 693 O O . GLY A 1 91 ? -16.986 2.352 -2.508 1.00 59.97 91 GLY A O 1
#

Secondary structure (DSSP, 8-state):
-----B--BTTTBEEE-S--HHHHHHHHHHHHHHHHS-GGGPPPEEEE-HHIIIIIS-HHHHHHHHHTTSGGGGGEEEESSHHHHHHHH--

Sequence (91 aa):
MREAILLELCNGGIVFLPGSAGTVQEIFQDACENFYGAPETVTPMVLVGRDHWEHKYPAWPMLQSLAAGKVMEGRIFLVDSVEEALAVVAG